Protein AF-A0AAE2BH01-F1 (afdb_monomer_lite)

pLDDT: mean 80.16, std 13.24, range [44.12, 97.5]

Radius of gyration: 28.67 Å; chains: 1; bounding box: 59×49×64 Å

Sequence (117 aa):
MDCSICSAMPYILRPPRNTICGACYEGARTIITLTNKLENEKSTSDKPTTNNPASKGFANALKWVKEMKEMEEELNEKIIYLSGFAAAFRDHIHTDIQVKPGNNQPSIPAHRALLVR

Structure (mmCIF, N/CA/C/O backbone):
data_AF-A0AAE2BH01-F1
#
_entry.id   AF-A0AAE2BH01-F1
#
loop_
_atom_site.group_PDB
_atom_site.id
_atom_site.type_symbol
_atom_site.label_atom_id
_atom_site.label_alt_id
_atom_site.label_comp_id
_atom_site.label_asym_id
_atom_site.label_entity_id
_atom_site.label_seq_id
_atom_site.pdbx_PDB_ins_code
_atom_site.Cartn_x
_atom_site.Cartn_y
_atom_site.Cartn_z
_atom_site.occupancy
_atom_site.B_iso_or_equiv
_atom_site.auth_seq_id
_atom_site.auth_comp_id
_atom_site.auth_asym_id
_atom_site.auth_atom_id
_atom_site.pdbx_PDB_model_num
ATOM 1 N N . MET A 1 1 ? -17.905 -15.192 36.601 1.00 61.88 1 MET A N 1
ATOM 2 C CA . MET A 1 1 ? -18.041 -14.422 35.344 1.00 61.88 1 MET A CA 1
ATOM 3 C C . MET A 1 1 ? -17.218 -15.120 34.272 1.00 61.88 1 MET A C 1
ATOM 5 O O . MET A 1 1 ? -15.999 -15.004 34.280 1.00 61.88 1 MET A O 1
ATOM 9 N N . ASP A 1 2 ? -17.862 -15.875 33.384 1.00 73.19 2 ASP A N 1
ATOM 10 C CA . ASP A 1 2 ? -17.204 -16.644 32.317 1.00 73.19 2 ASP A CA 1
ATOM 11 C C . ASP A 1 2 ? -16.828 -15.772 31.109 1.00 73.19 2 ASP A C 1
ATOM 13 O O . ASP A 1 2 ? -17.220 -16.045 29.979 1.00 73.19 2 ASP A O 1
ATOM 17 N N . CYS A 1 3 ? -16.065 -14.700 31.334 1.00 83.88 3 CYS A N 1
ATOM 18 C CA . CYS A 1 3 ? -15.567 -13.876 30.238 1.00 83.88 3 CYS A CA 1
ATOM 19 C C . CYS A 1 3 ? -14.315 -14.508 29.619 1.00 83.88 3 CYS A C 1
ATOM 21 O O . CYS A 1 3 ? -13.357 -14.862 30.320 1.00 83.88 3 CYS A O 1
ATOM 23 N N . SER A 1 4 ? -14.303 -14.626 28.292 1.00 83.12 4 SER A N 1
ATOM 24 C CA . SER A 1 4 ? -13.122 -15.066 27.540 1.00 83.12 4 SER A CA 1
ATOM 25 C C . SER A 1 4 ? -11.922 -14.129 27.732 1.00 83.12 4 SER A C 1
ATOM 27 O O . SER A 1 4 ? -10.795 -14.611 27.772 1.00 83.12 4 SER A O 1
ATOM 29 N N . ILE A 1 5 ? -12.157 -12.837 27.968 1.00 85.25 5 ILE A N 1
ATOM 30 C CA . ILE A 1 5 ? -11.123 -11.807 28.147 1.00 85.25 5 ILE A CA 1
ATOM 31 C C . ILE A 1 5 ? -10.644 -11.684 29.602 1.00 85.25 5 ILE A C 1
ATOM 33 O O . ILE A 1 5 ? -9.447 -11.608 29.845 1.00 85.25 5 ILE A O 1
ATOM 37 N N . CYS A 1 6 ? -11.546 -11.692 30.591 1.00 86.12 6 CYS A N 1
ATOM 38 C CA . CYS A 1 6 ? -11.176 -11.420 31.994 1.00 86.12 6 CYS A CA 1
ATOM 39 C C . CYS A 1 6 ? -10.457 -12.560 32.723 1.00 86.12 6 CYS A C 1
ATOM 41 O O . CYS A 1 6 ? -10.201 -12.450 33.919 1.00 86.12 6 CYS A O 1
ATOM 43 N N . SER A 1 7 ? -10.219 -13.697 32.084 1.00 75.88 7 SER A N 1
ATOM 44 C CA . SER A 1 7 ? -9.703 -14.859 32.802 1.00 75.88 7 SER A CA 1
ATOM 45 C C . SER A 1 7 ? -8.217 -15.027 32.600 1.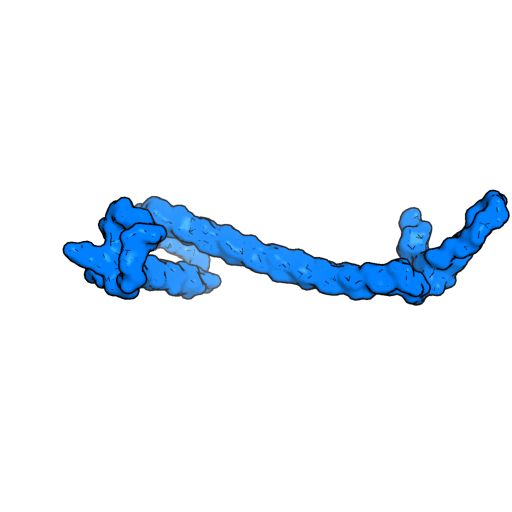00 75.88 7 SER A C 1
ATOM 47 O O . SER A 1 7 ? -7.704 -14.927 31.492 1.00 75.88 7 SER A O 1
ATOM 49 N N . ALA A 1 8 ? -7.568 -15.380 33.703 1.00 71.56 8 ALA A N 1
ATOM 50 C CA . ALA A 1 8 ? -6.147 -15.654 33.782 1.00 71.56 8 ALA A CA 1
ATOM 51 C C . ALA A 1 8 ? -5.728 -16.998 33.154 1.00 71.56 8 ALA A C 1
ATOM 53 O O . ALA A 1 8 ? -4.540 -17.305 33.136 1.00 71.56 8 ALA A O 1
ATOM 54 N N . MET A 1 9 ? -6.668 -17.824 32.670 1.00 73.94 9 MET A N 1
ATOM 55 C CA . MET A 1 9 ? -6.323 -19.130 32.108 1.00 73.94 9 MET A CA 1
ATOM 56 C C . MET A 1 9 ? -5.905 -18.990 30.635 1.00 73.94 9 MET A C 1
ATOM 58 O O . MET A 1 9 ? -6.656 -18.384 29.861 1.00 73.94 9 MET A O 1
ATOM 62 N N . PRO A 1 10 ? -4.745 -19.546 30.228 1.00 69.94 10 PRO A N 1
ATOM 63 C CA . PRO A 1 10 ? -4.243 -19.442 28.861 1.00 69.94 10 PRO A CA 1
ATOM 64 C C . PRO A 1 10 ? -5.278 -19.891 27.828 1.00 69.94 10 PRO A C 1
ATOM 66 O O . PRO A 1 10 ? -5.963 -20.896 28.022 1.00 69.94 10 PRO A O 1
ATOM 69 N N . TYR A 1 11 ? -5.359 -19.166 26.709 1.00 66.88 11 TYR A N 1
ATOM 70 C CA . TYR A 1 11 ? -6.330 -19.411 25.633 1.00 66.88 11 TYR A CA 1
ATOM 71 C C . TYR A 1 11 ? -6.303 -20.863 25.121 1.00 66.88 11 TYR A C 1
ATOM 73 O O . TYR A 1 11 ? -7.343 -21.446 24.838 1.00 66.88 11 TYR A O 1
ATOM 81 N N . ILE A 1 12 ? -5.114 -21.470 25.104 1.00 69.62 12 ILE A N 1
ATOM 82 C CA . ILE A 1 12 ? -4.849 -22.857 24.688 1.00 69.62 12 ILE A CA 1
ATOM 83 C C . ILE A 1 12 ? -5.493 -23.943 25.565 1.00 69.62 12 ILE A C 1
ATOM 85 O O . ILE A 1 12 ? -5.623 -25.074 25.112 1.00 69.62 12 ILE A O 1
ATOM 89 N N . LEU A 1 13 ? -5.894 -23.636 26.802 1.00 66.56 13 LEU A N 1
ATOM 90 C CA . LEU A 1 13 ? -6.491 -24.612 27.730 1.00 66.56 13 LEU A CA 1
ATOM 91 C C . LEU A 1 13 ? -7.993 -24.397 27.934 1.00 66.56 13 LEU A C 1
ATOM 93 O O . LEU A 1 13 ? -8.600 -25.008 28.814 1.00 66.56 13 LEU A O 1
ATOM 97 N N . ARG A 1 14 ? -8.604 -23.506 27.152 1.00 67.56 14 ARG A N 1
ATOM 98 C CA . ARG A 1 14 ? -9.995 -23.112 27.340 1.00 67.56 14 ARG A CA 1
ATOM 99 C C . ARG A 1 14 ? -10.911 -23.683 26.269 1.00 67.56 14 ARG A C 1
ATOM 101 O O . ARG A 1 14 ? -10.585 -23.606 25.088 1.00 67.56 14 ARG A O 1
ATOM 108 N N . PRO A 1 15 ? -12.103 -24.167 26.660 1.00 65.94 15 PRO A N 1
ATOM 109 C CA . PRO A 1 15 ? -13.174 -24.408 25.707 1.00 65.94 15 PRO A CA 1
ATOM 110 C C . PRO A 1 15 ? -13.461 -23.127 24.905 1.00 65.94 15 PRO A C 1
ATOM 112 O O . PRO A 1 15 ? -13.424 -22.042 25.499 1.00 65.94 15 PRO A O 1
ATOM 115 N N . PRO A 1 16 ? -13.779 -23.218 23.602 1.00 67.69 16 PRO A N 1
ATOM 116 C CA . PRO A 1 16 ? -14.176 -22.062 22.808 1.00 67.69 16 PRO A CA 1
ATOM 117 C C . PRO A 1 16 ? -15.361 -21.357 23.475 1.00 67.69 16 PRO A C 1
ATOM 119 O O . PRO A 1 16 ? -16.453 -21.914 23.581 1.00 67.69 16 PRO A O 1
ATOM 122 N N . ARG A 1 17 ? -15.144 -20.137 23.972 1.00 70.75 17 ARG A N 1
ATOM 123 C CA . ARG A 1 17 ? -16.187 -19.301 24.577 1.00 70.75 17 ARG A CA 1
ATOM 124 C C . ARG A 1 17 ? -16.187 -17.946 23.889 1.00 70.75 17 ARG A C 1
ATOM 126 O O . ARG A 1 17 ? -15.174 -17.252 23.882 1.00 70.75 17 ARG A O 1
ATOM 133 N N . ASN A 1 18 ? -17.330 -17.570 23.329 1.00 73.44 18 ASN A N 1
ATOM 134 C CA . ASN A 1 18 ? -17.553 -16.281 22.670 1.00 73.44 18 ASN A CA 1
ATOM 135 C C . ASN A 1 18 ? -18.216 -15.244 23.596 1.00 73.44 18 ASN A C 1
ATOM 137 O O . ASN A 1 18 ? -18.469 -14.117 23.180 1.00 73.44 18 ASN A O 1
ATOM 141 N N . THR A 1 19 ? -18.500 -15.602 24.848 1.00 83.75 19 THR A N 1
ATOM 142 C CA . THR A 1 19 ? -19.166 -14.711 25.800 1.00 83.75 19 THR A CA 1
ATOM 143 C C . THR A 1 19 ? -18.163 -13.779 26.482 1.00 83.75 19 THR A C 1
ATOM 145 O O . THR A 1 19 ? -17.147 -14.213 27.036 1.00 83.75 19 THR A O 1
ATOM 148 N N . ILE A 1 20 ? -18.466 -12.480 26.481 1.00 87.56 20 ILE A N 1
ATOM 149 C CA . ILE A 1 20 ? -17.727 -11.455 27.225 1.00 87.56 20 ILE A CA 1
ATOM 150 C C . ILE A 1 20 ? -18.596 -10.881 28.345 1.00 87.56 20 ILE A C 1
ATOM 152 O O . ILE A 1 20 ? -19.820 -10.884 28.247 1.00 87.56 20 ILE A O 1
ATOM 156 N N . CYS A 1 21 ? -17.982 -10.417 29.436 1.00 89.94 21 CYS A N 1
ATOM 157 C CA . CYS A 1 21 ? -18.734 -9.758 30.505 1.00 89.94 21 CYS A CA 1
ATOM 158 C C . CYS A 1 21 ? -19.134 -8.334 30.092 1.00 89.94 21 CYS A C 1
ATOM 160 O O . CYS A 1 21 ? -18.529 -7.745 29.192 1.00 89.94 21 CYS A O 1
ATOM 162 N N . GLY A 1 22 ? -20.103 -7.755 30.808 1.00 88.19 22 GLY A N 1
ATOM 163 C CA . GLY A 1 22 ? -20.554 -6.380 30.572 1.00 88.19 22 GLY A CA 1
ATOM 164 C C . GLY A 1 22 ? -19.417 -5.354 30.614 1.00 88.19 22 GLY A C 1
ATOM 165 O O . GLY A 1 22 ? -19.367 -4.475 29.766 1.00 88.19 22 GLY A O 1
ATOM 166 N N . ALA A 1 23 ? -18.438 -5.513 31.511 1.00 90.31 23 ALA A N 1
ATOM 167 C CA . ALA A 1 23 ? -17.293 -4.602 31.589 1.00 90.31 23 ALA A CA 1
ATOM 168 C C . ALA A 1 23 ? -16.406 -4.646 30.330 1.00 90.31 23 ALA A C 1
ATOM 170 O O . ALA A 1 23 ? -15.997 -3.603 29.827 1.00 90.31 23 ALA A O 1
ATOM 171 N N . CYS A 1 24 ? -16.137 -5.836 29.783 1.00 91.44 24 CYS A N 1
ATOM 172 C CA . CYS A 1 24 ? -15.395 -5.967 28.528 1.00 91.44 24 CYS A CA 1
ATOM 173 C C . CYS A 1 24 ? -16.193 -5.449 27.330 1.00 91.44 24 CYS A C 1
ATOM 175 O O . CYS A 1 24 ? -15.607 -4.849 26.432 1.00 91.44 24 CYS A O 1
ATOM 177 N N . TYR A 1 25 ? -17.512 -5.655 27.323 1.00 92.25 25 TYR A N 1
ATOM 178 C CA . TYR A 1 25 ? -18.385 -5.114 26.285 1.00 92.25 25 TYR A CA 1
ATOM 179 C C . TYR A 1 25 ? -18.388 -3.578 26.294 1.00 92.25 25 TYR A C 1
ATOM 181 O O . TYR A 1 25 ? -18.152 -2.959 25.258 1.00 92.25 25 TYR A O 1
ATOM 189 N N . GLU A 1 26 ? -18.555 -2.954 27.462 1.00 93.69 26 GLU A N 1
ATOM 190 C CA . GLU A 1 26 ? -18.507 -1.492 27.609 1.00 93.69 26 GLU A CA 1
ATOM 191 C C . GLU A 1 26 ? -17.117 -0.916 27.307 1.00 93.69 26 GLU A C 1
ATOM 193 O O . GLU A 1 26 ? -16.993 0.122 26.650 1.00 93.69 26 GLU A O 1
ATOM 198 N N . GLY A 1 27 ? -16.054 -1.624 27.701 1.00 90.75 27 GLY A N 1
ATOM 199 C CA . GLY A 1 27 ? -14.685 -1.274 27.326 1.00 90.75 27 GLY A CA 1
ATOM 200 C C . GLY A 1 27 ? -14.498 -1.248 25.807 1.00 90.75 27 GLY A C 1
ATOM 201 O O . GLY A 1 27 ? -14.004 -0.260 25.263 1.00 90.75 27 GLY A O 1
ATOM 202 N N . ALA A 1 28 ? -14.967 -2.285 25.106 1.00 91.81 28 ALA A N 1
ATOM 203 C CA . ALA A 1 28 ? -14.914 -2.345 23.647 1.00 91.81 28 ALA A CA 1
ATOM 204 C C . ALA A 1 28 ? -15.718 -1.206 22.996 1.00 91.81 28 ALA A C 1
ATOM 206 O O . ALA A 1 28 ? -15.207 -0.528 22.104 1.00 91.81 28 ALA A O 1
ATOM 207 N N . ARG A 1 29 ? -16.939 -0.927 23.477 1.00 94.19 29 ARG A N 1
ATOM 208 C CA . ARG A 1 29 ? -17.760 0.193 22.981 1.00 94.19 29 ARG A CA 1
ATOM 209 C C . ARG A 1 29 ? -17.081 1.547 23.163 1.00 94.19 29 ARG A C 1
ATOM 211 O O . ARG A 1 29 ? -17.150 2.390 22.266 1.00 94.19 29 ARG A O 1
ATOM 218 N N . THR A 1 30 ? -16.414 1.749 24.296 1.00 91.00 30 THR A N 1
ATOM 219 C CA . THR A 1 30 ? -15.686 2.989 24.592 1.00 91.00 30 THR A CA 1
ATOM 220 C C . THR A 1 30 ? -14.524 3.185 23.620 1.00 91.00 30 THR A C 1
ATOM 222 O O . THR A 1 30 ? -14.385 4.267 23.054 1.00 91.00 30 THR A O 1
ATOM 225 N N . ILE A 1 31 ? -13.737 2.133 23.363 1.00 89.50 31 ILE A N 1
ATOM 226 C CA . ILE A 1 31 ? -12.624 2.179 22.402 1.00 89.50 31 ILE A CA 1
ATOM 227 C C . ILE A 1 31 ? -13.141 2.490 20.994 1.00 89.50 31 ILE A C 1
ATOM 229 O O . ILE A 1 31 ? -12.633 3.406 20.3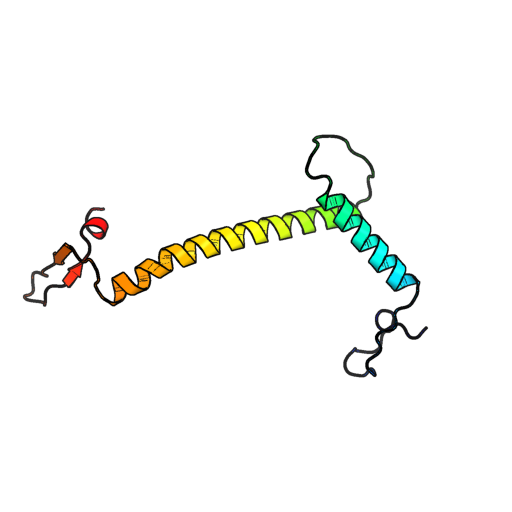57 1.00 89.50 31 ILE A O 1
ATOM 233 N N . ILE A 1 32 ? -14.189 1.798 20.534 1.00 89.69 32 ILE A N 1
ATOM 234 C CA . ILE A 1 32 ? -14.793 2.037 19.211 1.00 89.69 32 ILE A CA 1
ATOM 235 C C . ILE A 1 32 ? -15.255 3.493 19.074 1.00 89.69 32 ILE A C 1
ATOM 237 O O . ILE A 1 32 ? -14.980 4.150 18.073 1.00 89.69 32 ILE A O 1
ATOM 241 N N . THR A 1 33 ? -15.926 4.021 20.099 1.00 90.19 33 THR A N 1
ATOM 242 C CA . THR A 1 33 ? -16.421 5.404 20.093 1.00 90.19 33 THR A CA 1
ATOM 243 C C . THR A 1 33 ? -15.273 6.414 20.035 1.00 90.19 33 THR A C 1
ATOM 245 O O . THR A 1 33 ? -15.357 7.394 19.295 1.00 90.19 33 THR A O 1
ATOM 248 N N . LEU A 1 34 ? -14.187 6.174 20.779 1.00 85.38 34 LEU A N 1
ATOM 249 C CA . LEU A 1 34 ? -12.989 7.016 20.746 1.00 85.38 34 LEU A CA 1
ATOM 250 C C . LEU A 1 34 ? -12.322 7.000 19.367 1.00 85.38 34 LEU A C 1
ATOM 252 O O . LEU A 1 34 ? -12.008 8.069 18.849 1.00 85.38 34 LEU A O 1
ATOM 256 N N . THR A 1 35 ? -12.154 5.825 18.755 1.00 85.25 35 THR A N 1
ATOM 257 C CA . THR A 1 35 ? -11.574 5.697 17.409 1.00 85.25 35 THR A CA 1
ATOM 258 C C . THR A 1 35 ? -12.410 6.450 16.375 1.00 85.25 35 THR A C 1
ATOM 260 O O . THR A 1 35 ? -11.874 7.296 15.663 1.00 85.25 35 THR A O 1
ATOM 263 N N . ASN A 1 36 ? -13.732 6.249 16.364 1.00 85.50 36 ASN A N 1
ATOM 264 C CA . ASN A 1 36 ? -14.632 6.941 15.434 1.00 85.50 36 ASN A CA 1
ATOM 265 C C . ASN A 1 36 ? -14.604 8.464 15.625 1.00 85.50 36 ASN A C 1
ATOM 267 O O . ASN A 1 36 ? -14.711 9.222 14.663 1.00 85.50 36 ASN A O 1
ATOM 271 N N . LYS A 1 37 ? -14.475 8.942 16.868 1.00 85.00 37 LYS A N 1
ATOM 272 C CA . LYS A 1 37 ? -14.370 10.378 17.140 1.00 85.00 37 LYS A CA 1
ATOM 273 C C . LYS A 1 37 ? -13.082 10.960 16.550 1.00 85.00 37 LYS A C 1
ATOM 275 O O . LYS A 1 37 ? -13.136 11.999 15.901 1.00 85.00 37 LYS A O 1
ATOM 280 N N . LEU A 1 38 ? -11.956 10.270 16.727 1.00 79.81 38 LEU A N 1
ATOM 281 C CA . LEU A 1 38 ? -10.656 10.698 16.202 1.00 79.81 38 LEU A CA 1
ATOM 282 C C . LEU A 1 38 ? -10.608 10.693 14.667 1.00 79.81 38 LEU A C 1
ATOM 284 O O . LEU A 1 38 ? -9.977 11.566 14.078 1.00 79.81 38 LEU A O 1
ATOM 288 N N . GLU A 1 39 ? -11.300 9.760 14.010 1.00 76.31 39 GLU A N 1
ATOM 289 C CA . GLU A 1 39 ? -11.422 9.754 12.545 1.00 76.31 39 GLU A CA 1
ATOM 290 C C . GLU A 1 39 ? -12.209 10.962 12.007 1.00 76.31 39 GLU A C 1
ATOM 292 O O . GLU A 1 39 ? -11.882 11.476 10.936 1.00 76.31 39 GLU A O 1
ATOM 297 N N . ASN A 1 40 ? -13.205 11.448 12.757 1.00 70.69 40 ASN A N 1
ATOM 298 C CA . ASN A 1 40 ? -14.067 12.566 12.359 1.00 70.69 40 ASN A CA 1
ATOM 299 C C . ASN A 1 40 ? -13.473 13.959 12.655 1.00 70.69 40 ASN A C 1
ATOM 301 O O . ASN A 1 40 ? -13.843 14.930 11.996 1.00 70.69 40 ASN A O 1
ATOM 305 N N . GLU A 1 41 ? -12.519 14.089 13.587 1.00 65.00 41 GLU A N 1
ATOM 306 C CA . GLU A 1 41 ? -11.856 15.369 13.927 1.00 65.00 41 GLU A CA 1
ATOM 307 C C . GLU A 1 41 ? -10.853 15.866 12.859 1.00 65.00 41 GLU A C 1
ATOM 309 O O . GLU A 1 41 ? -10.167 16.870 13.040 1.00 65.00 41 GLU A O 1
ATOM 314 N N . LYS A 1 42 ? -10.816 15.224 11.688 1.00 58.97 42 LYS A N 1
ATOM 315 C CA . LYS A 1 42 ? -9.915 15.479 10.552 1.00 58.97 42 LYS A CA 1
ATOM 316 C C . LYS A 1 42 ? -10.053 16.869 9.881 1.00 58.97 42 LYS A C 1
ATOM 318 O O . LYS A 1 42 ? -9.400 17.090 8.866 1.00 58.97 42 LYS A O 1
ATOM 323 N N . SER A 1 43 ? -10.875 17.793 10.399 1.00 52.28 43 SER A N 1
ATOM 324 C CA . SER A 1 43 ? -11.357 18.960 9.625 1.00 52.28 43 SER A CA 1
ATOM 325 C C . SER A 1 43 ? -11.183 20.351 10.246 1.00 52.28 43 SER A C 1
ATOM 327 O O . SER A 1 43 ? -11.489 21.328 9.568 1.00 52.28 43 SER A O 1
ATOM 329 N N . THR A 1 44 ? -10.713 20.512 11.484 1.00 44.12 44 THR A N 1
ATOM 330 C CA . THR A 1 44 ? -10.608 21.861 12.080 1.00 44.12 44 THR A CA 1
ATOM 331 C C . THR A 1 44 ? -9.388 22.010 12.968 1.00 44.12 44 THR A C 1
ATOM 333 O O . THR A 1 44 ? -9.195 21.245 13.911 1.00 44.12 44 THR A O 1
ATOM 336 N N . SER A 1 45 ? -8.589 23.026 12.653 1.00 54.34 45 SER A N 1
ATOM 337 C CA . SER A 1 45 ? -7.485 23.498 13.471 1.00 54.34 45 SER A CA 1
ATOM 338 C C . SER A 1 45 ? -7.957 23.946 14.861 1.00 54.34 45 SER A C 1
ATOM 340 O O . SER A 1 45 ? -9.082 24.407 15.051 1.00 54.34 45 SER A O 1
ATOM 342 N N . ASP A 1 46 ? -7.042 23.816 15.821 1.00 51.81 46 ASP A N 1
ATOM 343 C CA . ASP A 1 46 ? -6.916 24.638 17.024 1.00 51.81 46 ASP A CA 1
ATOM 344 C C . ASP A 1 46 ? -8.153 24.810 17.922 1.00 51.81 46 ASP A C 1
ATOM 346 O O . ASP A 1 46 ? -8.751 25.884 17.997 1.00 51.81 46 ASP A O 1
ATOM 350 N N . LYS A 1 47 ? -8.448 23.809 18.764 1.00 47.66 47 LYS A N 1
ATOM 351 C CA . LYS A 1 47 ? -8.880 24.094 20.147 1.00 47.66 47 LYS A CA 1
ATOM 352 C C . LYS A 1 47 ? -8.636 22.916 21.096 1.00 47.66 47 LYS A C 1
ATOM 354 O O . LYS A 1 47 ? -8.961 21.781 20.759 1.00 47.66 47 LYS A O 1
ATOM 359 N N . PRO A 1 48 ? -8.083 23.154 22.302 1.00 55.12 48 PRO A N 1
ATOM 360 C CA . PRO A 1 48 ? -7.778 22.086 23.234 1.00 55.12 48 PRO A CA 1
ATOM 361 C C . PRO A 1 48 ? -9.051 21.751 24.003 1.00 55.12 48 PRO A C 1
ATOM 363 O O . PRO A 1 48 ? -9.599 22.597 24.710 1.00 55.12 48 PRO A O 1
ATOM 366 N N . THR A 1 49 ? -9.549 20.522 23.915 1.00 52.44 49 THR A N 1
ATOM 367 C CA . THR A 1 49 ? -10.547 20.080 24.893 1.00 52.44 49 THR A CA 1
ATOM 368 C C . THR A 1 49 ? -10.324 18.630 25.285 1.00 52.44 49 THR A C 1
ATOM 370 O O . THR A 1 49 ? -10.450 17.707 24.487 1.00 52.44 49 THR A O 1
ATOM 373 N N . THR A 1 50 ? -10.061 18.475 26.585 1.00 50.44 50 THR A N 1
ATOM 374 C CA . THR A 1 50 ? -9.866 17.243 27.365 1.00 50.44 50 THR A CA 1
ATOM 375 C C . THR A 1 50 ? -8.412 16.760 27.463 1.00 50.44 50 THR A C 1
ATOM 377 O O . THR A 1 50 ? -7.926 15.943 26.686 1.00 50.44 50 THR A O 1
ATOM 380 N N . ASN A 1 51 ? -7.721 17.260 28.494 1.00 49.34 51 ASN A N 1
ATOM 381 C CA . ASN A 1 51 ? -6.378 16.863 28.930 1.00 49.34 51 ASN A CA 1
ATOM 382 C C . ASN A 1 51 ? -6.353 15.461 29.577 1.00 49.34 51 ASN A C 1
ATOM 384 O O . ASN A 1 51 ? -5.950 15.321 30.728 1.00 49.34 51 ASN A O 1
ATOM 388 N N . ASN A 1 52 ? -6.740 14.416 28.843 1.00 55.94 52 ASN A N 1
ATOM 389 C CA . ASN A 1 52 ? -6.498 13.043 29.289 1.00 55.94 52 ASN A CA 1
ATOM 390 C C . ASN A 1 52 ? -5.180 12.533 28.672 1.00 55.94 52 ASN A C 1
ATOM 392 O O . ASN A 1 52 ? -5.082 12.409 27.451 1.00 55.94 52 ASN A O 1
ATOM 396 N N . PRO A 1 53 ? -4.139 12.232 29.472 1.00 54.81 53 PRO A N 1
ATOM 397 C CA . PRO A 1 53 ? -2.844 11.791 28.942 1.00 54.81 53 PRO A CA 1
ATOM 398 C C . PRO A 1 53 ? -2.945 10.463 28.171 1.00 54.81 53 PRO A C 1
ATOM 400 O O . PRO A 1 53 ? -2.228 10.263 27.194 1.00 54.81 53 PRO A O 1
ATOM 403 N N . ALA A 1 54 ? -3.892 9.594 28.545 1.00 56.66 54 ALA A N 1
ATOM 404 C CA . ALA A 1 54 ? -4.136 8.317 27.875 1.00 56.66 54 ALA A CA 1
ATOM 405 C C . ALA A 1 54 ? -4.723 8.464 26.455 1.00 56.66 54 ALA A C 1
ATOM 407 O O . ALA A 1 54 ? -4.347 7.709 25.559 1.00 56.66 54 ALA A O 1
ATOM 408 N N . SER A 1 55 ? -5.600 9.449 26.211 1.00 60.94 55 SER A N 1
ATOM 409 C CA . SER A 1 55 ? -6.194 9.657 24.879 1.00 60.94 55 SER A CA 1
ATOM 410 C C . SER A 1 55 ? -5.205 10.274 23.891 1.00 60.94 55 SER A C 1
ATOM 412 O O . SER A 1 55 ? -5.266 9.961 22.705 1.00 60.94 55 SER A O 1
ATOM 414 N N . LYS A 1 56 ? -4.247 11.082 24.372 1.00 66.94 56 LYS A N 1
ATOM 415 C CA . LYS A 1 56 ? -3.150 11.614 23.543 1.00 66.94 56 LYS A CA 1
ATOM 416 C C . LYS A 1 56 ? -2.231 10.503 23.031 1.00 66.94 56 LYS A C 1
ATOM 418 O O . LYS A 1 56 ? -1.883 10.505 21.856 1.00 66.94 56 LYS A O 1
ATOM 423 N N . GLY A 1 57 ? -1.875 9.541 23.887 1.00 79.75 57 GLY A N 1
ATOM 424 C CA . GLY A 1 57 ? -1.049 8.396 23.486 1.00 79.75 57 GLY A CA 1
ATOM 425 C C . GLY A 1 57 ? -1.716 7.549 22.400 1.00 79.75 57 GLY A C 1
ATOM 426 O O . GLY A 1 57 ? -1.095 7.248 21.383 1.00 79.75 57 GLY A O 1
ATOM 427 N N . PHE A 1 58 ? -3.003 7.234 22.579 1.00 82.00 58 PHE A N 1
ATOM 428 C CA . PHE A 1 58 ? -3.770 6.450 21.609 1.00 82.00 58 PHE A CA 1
ATOM 429 C C . PHE A 1 58 ? -3.970 7.182 20.273 1.00 82.00 58 PHE A C 1
ATOM 431 O O . PHE A 1 58 ? -3.762 6.591 19.217 1.00 82.00 58 PHE A O 1
ATOM 438 N N . ALA A 1 59 ? -4.305 8.476 20.301 1.00 81.69 59 ALA A N 1
ATOM 439 C CA . ALA A 1 59 ? -4.468 9.275 19.087 1.00 81.69 59 ALA A CA 1
ATOM 440 C C . ALA A 1 59 ? -3.161 9.393 18.285 1.00 81.69 59 ALA A C 1
ATOM 442 O O . ALA A 1 59 ? -3.170 9.246 17.064 1.00 81.69 59 ALA A O 1
ATOM 443 N N . ASN A 1 60 ? -2.030 9.594 18.969 1.00 84.25 60 ASN A N 1
ATOM 444 C CA . ASN A 1 60 ? -0.718 9.634 18.324 1.00 84.25 60 ASN A CA 1
ATOM 445 C C . ASN A 1 60 ? -0.358 8.285 17.686 1.00 84.25 60 ASN A C 1
ATOM 447 O O . ASN A 1 60 ? 0.124 8.260 16.556 1.00 84.25 60 ASN A O 1
ATOM 451 N N . ALA A 1 61 ? -0.624 7.172 18.378 1.00 83.75 61 ALA A N 1
ATOM 452 C CA . ALA A 1 61 ? -0.400 5.836 17.833 1.00 83.75 61 ALA A CA 1
ATOM 453 C C . ALA A 1 61 ? -1.266 5.577 16.589 1.00 83.75 61 ALA A C 1
ATOM 455 O O . ALA A 1 61 ? -0.758 5.094 15.582 1.00 83.75 61 ALA A O 1
ATOM 456 N N . LEU A 1 62 ? -2.549 5.957 16.624 1.00 85.44 62 LEU A N 1
ATOM 457 C CA . LEU A 1 62 ? -3.456 5.807 15.483 1.00 85.44 62 LEU A CA 1
ATOM 458 C C . LEU A 1 62 ? -3.006 6.646 14.278 1.00 85.44 62 LEU A C 1
ATOM 460 O O . LEU A 1 62 ? -3.028 6.162 13.147 1.00 85.44 62 LEU A O 1
ATOM 464 N N . LYS A 1 63 ? -2.550 7.881 14.521 1.00 87.19 63 LYS A N 1
ATOM 465 C CA . LYS A 1 63 ? -1.968 8.740 13.484 1.00 87.19 63 LYS A CA 1
ATOM 466 C C . LYS A 1 63 ? -0.743 8.082 12.842 1.00 87.19 63 LYS A C 1
ATOM 468 O O . LYS A 1 63 ? -0.688 7.999 11.621 1.00 87.19 63 LYS A O 1
ATOM 473 N N . TRP A 1 64 ? 0.184 7.569 13.650 1.00 88.75 64 TRP A N 1
ATOM 474 C CA . TRP A 1 64 ? 1.386 6.898 13.151 1.00 88.75 64 TRP A CA 1
ATOM 475 C C . TRP A 1 64 ? 1.062 5.651 12.315 1.00 88.75 64 TRP A C 1
ATOM 477 O O . TRP A 1 64 ? 1.605 5.485 11.227 1.00 88.75 64 TRP A O 1
ATOM 487 N N . VAL A 1 65 ? 0.126 4.806 12.771 1.00 89.62 65 VAL A N 1
ATOM 488 C CA . VAL A 1 65 ? -0.327 3.623 12.009 1.00 89.62 65 VAL A CA 1
ATOM 489 C C . VAL A 1 65 ? -0.875 4.027 10.643 1.00 89.62 65 VAL A C 1
ATOM 491 O O . VAL A 1 65 ? -0.618 3.362 9.642 1.00 89.62 65 VAL A O 1
ATOM 494 N N . LYS A 1 66 ? -1.616 5.133 10.586 1.00 88.38 66 LYS A N 1
ATOM 495 C CA . LYS A 1 66 ? -2.177 5.629 9.337 1.00 88.38 66 LYS A CA 1
ATOM 496 C C . LYS A 1 66 ? -1.109 6.174 8.386 1.00 88.38 66 LYS A C 1
ATOM 498 O O . LYS A 1 66 ? -1.130 5.820 7.214 1.00 88.38 66 LYS A O 1
ATOM 503 N N . GLU A 1 67 ? -0.177 6.982 8.886 1.00 91.88 67 GLU A N 1
ATOM 504 C CA . GLU A 1 67 ? 0.963 7.476 8.096 1.00 91.88 67 GLU A CA 1
ATOM 505 C C . GLU A 1 67 ? 1.801 6.312 7.544 1.00 91.88 67 GLU A C 1
ATOM 507 O O . GLU A 1 67 ? 2.245 6.350 6.399 1.00 91.88 67 GLU A O 1
ATOM 512 N N . MET A 1 68 ? 1.965 5.238 8.323 1.00 92.81 68 MET A N 1
ATOM 513 C CA . MET A 1 68 ? 2.647 4.029 7.861 1.00 92.81 68 MET A CA 1
ATOM 514 C C . MET A 1 68 ? 1.889 3.297 6.758 1.00 92.81 68 MET A C 1
ATOM 516 O O . MET A 1 68 ? 2.519 2.855 5.802 1.00 92.81 68 MET A O 1
ATOM 520 N N . LYS A 1 69 ? 0.558 3.221 6.844 1.00 94.44 69 LYS A N 1
ATOM 521 C CA . LYS A 1 69 ? -0.280 2.644 5.785 1.00 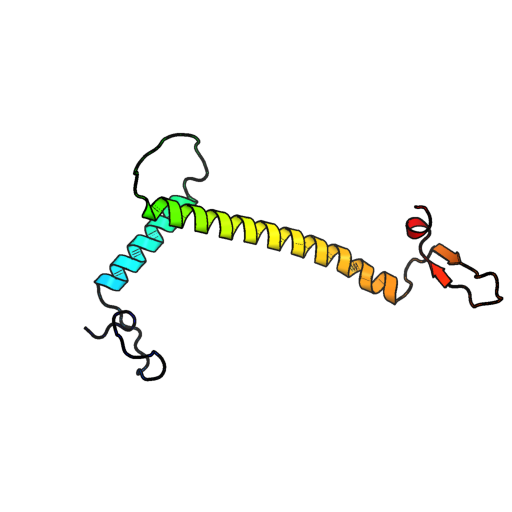94.44 69 LYS A CA 1
ATOM 522 C C . LYS A 1 69 ? -0.175 3.436 4.479 1.00 94.44 69 LYS A C 1
ATOM 524 O O . LYS A 1 69 ? -0.024 2.842 3.420 1.00 94.44 69 LYS A O 1
ATOM 529 N N . GLU A 1 70 ? -0.220 4.765 4.554 1.00 95.81 70 GLU A N 1
ATOM 530 C CA . GLU A 1 70 ? -0.066 5.638 3.379 1.00 95.81 70 GLU A CA 1
ATOM 531 C C . GLU A 1 70 ? 1.327 5.466 2.739 1.00 95.81 70 GLU A C 1
ATOM 533 O O . GLU A 1 70 ? 1.445 5.350 1.521 1.00 95.81 70 GLU A O 1
ATOM 538 N N . MET A 1 71 ? 2.381 5.357 3.556 1.00 95.25 71 MET A N 1
ATOM 539 C CA . MET A 1 71 ? 3.743 5.092 3.075 1.00 95.25 71 MET A CA 1
ATOM 540 C C . MET A 1 71 ? 3.894 3.697 2.446 1.00 95.25 71 MET A C 1
ATOM 542 O O . MET A 1 71 ? 4.599 3.543 1.448 1.00 95.25 71 MET A O 1
ATOM 546 N N . GLU A 1 72 ? 3.254 2.678 3.023 1.00 96.75 72 GLU A N 1
ATOM 547 C CA . GLU A 1 72 ? 3.227 1.318 2.477 1.00 96.75 72 GLU A CA 1
ATOM 548 C C . GLU A 1 72 ? 2.552 1.289 1.101 1.00 96.75 72 GLU A C 1
ATOM 550 O O . GLU A 1 72 ? 3.093 0.694 0.167 1.00 96.75 72 GLU A O 1
ATOM 555 N N . GLU A 1 73 ? 1.414 1.973 0.953 1.00 97.50 73 GLU A N 1
ATOM 556 C CA . GLU A 1 73 ? 0.693 2.086 -0.317 1.00 97.50 73 GLU A CA 1
ATOM 557 C C . GLU A 1 73 ? 1.555 2.772 -1.391 1.00 97.50 73 GLU A C 1
ATOM 559 O O . GLU A 1 73 ? 1.714 2.225 -2.485 1.00 97.50 73 GLU A O 1
ATOM 564 N N . GLU A 1 74 ? 2.206 3.896 -1.066 1.00 96.81 74 GLU A N 1
ATOM 565 C CA . GLU A 1 74 ? 3.115 4.596 -1.989 1.00 96.81 74 GLU A CA 1
ATOM 566 C C . GLU A 1 74 ? 4.311 3.719 -2.406 1.00 96.81 74 GLU A C 1
ATOM 568 O O . GLU A 1 74 ? 4.712 3.681 -3.576 1.00 96.81 74 GLU A O 1
ATOM 573 N N . LEU A 1 75 ? 4.908 2.994 -1.456 1.00 97.00 75 LEU A N 1
ATOM 574 C CA . LEU A 1 75 ? 6.026 2.100 -1.747 1.00 97.00 75 LEU A CA 1
ATOM 575 C C . LEU A 1 75 ? 5.583 0.929 -2.630 1.00 97.00 75 LEU A C 1
ATOM 577 O O . LEU A 1 75 ? 6.310 0.543 -3.547 1.00 97.00 75 LEU A O 1
ATOM 581 N N . ASN A 1 76 ? 4.390 0.392 -2.389 1.00 97.12 76 ASN A N 1
ATOM 582 C CA . ASN A 1 76 ? 3.821 -0.675 -3.196 1.00 97.12 76 ASN A CA 1
ATOM 583 C C . ASN A 1 76 ? 3.572 -0.221 -4.644 1.00 97.12 76 ASN A C 1
ATOM 585 O O . ASN A 1 76 ? 3.936 -0.940 -5.575 1.00 97.12 76 ASN A O 1
ATOM 589 N N . GLU A 1 77 ? 3.051 0.990 -4.860 1.00 96.69 77 GLU A N 1
ATOM 590 C CA . GLU A 1 77 ? 2.911 1.566 -6.206 1.00 96.69 77 GLU A CA 1
ATOM 591 C C . GLU A 1 77 ? 4.262 1.683 -6.925 1.00 96.69 77 GLU A C 1
ATOM 593 O O . GLU A 1 77 ? 4.396 1.282 -8.087 1.00 96.69 77 GLU A O 1
ATOM 598 N N . LYS A 1 78 ? 5.299 2.156 -6.222 1.00 95.19 78 LYS A N 1
ATOM 599 C CA . LYS A 1 78 ? 6.669 2.234 -6.758 1.00 95.19 78 LYS A CA 1
ATOM 600 C C . LYS A 1 78 ? 7.227 0.858 -7.113 1.00 95.19 78 LYS A C 1
ATOM 602 O O . LYS A 1 78 ? 7.863 0.712 -8.158 1.00 95.19 78 LYS A O 1
ATOM 607 N N . ILE A 1 79 ? 6.989 -0.153 -6.279 1.00 95.56 79 ILE A N 1
ATOM 608 C CA . ILE A 1 79 ? 7.414 -1.531 -6.547 1.00 95.56 79 ILE A CA 1
ATOM 609 C C . ILE A 1 79 ? 6.701 -2.076 -7.782 1.00 95.56 79 ILE A C 1
ATOM 611 O O . ILE A 1 79 ? 7.367 -2.634 -8.650 1.00 95.56 79 ILE A O 1
ATOM 615 N N . ILE A 1 80 ? 5.385 -1.883 -7.903 1.00 94.12 80 ILE A N 1
ATOM 616 C CA . ILE A 1 80 ? 4.618 -2.321 -9.076 1.00 94.12 80 ILE A CA 1
ATOM 617 C C . ILE A 1 80 ? 5.173 -1.663 -10.342 1.00 94.12 80 ILE A C 1
ATOM 619 O O . ILE A 1 80 ? 5.481 -2.365 -11.308 1.00 94.12 80 ILE A O 1
ATOM 623 N N . TYR A 1 81 ? 5.397 -0.348 -10.317 1.00 90.69 81 TYR A N 1
ATOM 624 C CA . TYR A 1 81 ? 5.999 0.378 -11.434 1.00 90.69 81 TYR A CA 1
ATOM 625 C C . TYR A 1 81 ? 7.373 -0.192 -11.827 1.00 90.69 81 TYR A C 1
ATOM 627 O O . TYR A 1 81 ? 7.604 -0.518 -12.991 1.00 90.69 81 TYR A O 1
ATOM 635 N N . LEU A 1 82 ? 8.277 -0.378 -10.858 1.00 90.06 82 LEU A N 1
ATOM 636 C CA . LEU A 1 82 ? 9.618 -0.917 -11.111 1.00 90.06 82 LEU A CA 1
ATOM 637 C C . LEU A 1 82 ? 9.595 -2.385 -11.555 1.00 90.06 82 LEU A C 1
ATOM 639 O O . LEU A 1 82 ? 10.410 -2.796 -12.383 1.00 90.06 82 LEU A O 1
ATOM 643 N N . SER A 1 83 ? 8.645 -3.173 -11.053 1.00 88.69 83 SER A N 1
ATOM 644 C CA . SER A 1 83 ? 8.500 -4.587 -11.404 1.00 88.69 83 SER A CA 1
ATOM 645 C C . SER A 1 83 ? 8.193 -4.791 -12.890 1.00 88.69 83 SER A C 1
ATOM 647 O O . SER A 1 83 ? 8.673 -5.763 -13.476 1.00 88.69 83 SER A O 1
ATOM 649 N N . GLY A 1 84 ? 7.501 -3.839 -13.530 1.00 84.44 84 GLY A N 1
ATOM 650 C CA . GLY A 1 84 ? 7.259 -3.853 -14.975 1.00 84.44 84 GLY A CA 1
ATOM 651 C C . GLY A 1 84 ? 8.552 -3.834 -15.800 1.00 84.44 84 GLY A C 1
ATOM 652 O O . GLY A 1 84 ? 8.636 -4.491 -16.836 1.00 84.44 84 GLY A O 1
ATOM 653 N N . PHE A 1 85 ? 9.600 -3.166 -15.309 1.00 84.38 85 PHE A N 1
ATOM 654 C CA . PHE A 1 85 ? 10.906 -3.137 -15.973 1.00 84.38 85 PHE A CA 1
ATOM 655 C C . PHE A 1 85 ? 11.746 -4.383 -15.701 1.00 84.38 85 PHE A C 1
ATOM 657 O O . PHE A 1 85 ? 12.598 -4.729 -16.515 1.00 84.38 85 PHE A O 1
ATOM 664 N N . ALA A 1 86 ? 11.518 -5.082 -14.586 1.00 85.88 86 ALA A N 1
ATOM 665 C CA . ALA A 1 86 ? 12.311 -6.255 -14.228 1.00 85.88 86 ALA A CA 1
ATOM 666 C C . ALA A 1 86 ? 12.235 -7.351 -15.306 1.00 85.88 86 ALA A C 1
ATOM 668 O O . ALA A 1 86 ? 13.259 -7.939 -15.651 1.00 85.88 86 ALA A O 1
ATOM 669 N N . ALA A 1 87 ? 11.049 -7.595 -15.876 1.00 81.19 87 ALA A N 1
ATOM 670 C CA . ALA A 1 87 ? 10.892 -8.514 -17.004 1.00 81.19 87 ALA A CA 1
ATOM 671 C C . ALA A 1 87 ? 11.601 -7.989 -18.263 1.00 81.19 87 ALA A C 1
ATOM 673 O O . ALA A 1 87 ? 12.392 -8.712 -18.862 1.00 81.19 87 ALA A O 1
ATOM 674 N N . ALA A 1 88 ? 11.411 -6.709 -18.601 1.00 80.62 88 ALA A N 1
ATOM 675 C CA . ALA A 1 88 ? 12.049 -6.094 -19.763 1.00 80.62 88 ALA A CA 1
ATOM 676 C C . ALA A 1 88 ? 13.587 -6.159 -19.711 1.00 80.62 88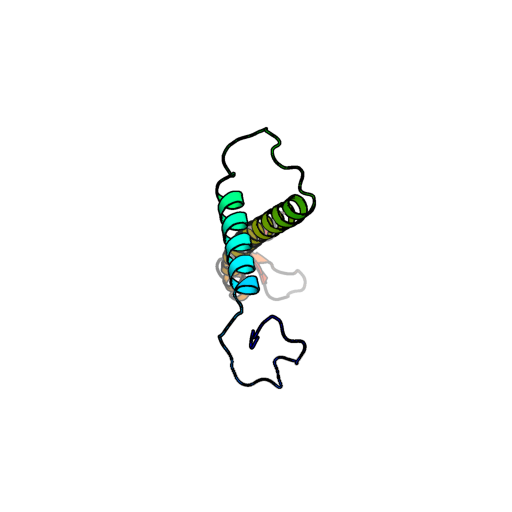 ALA A C 1
ATOM 678 O O . ALA A 1 88 ? 14.221 -6.424 -20.728 1.00 80.62 88 ALA A O 1
ATOM 679 N N . PHE A 1 89 ? 14.197 -5.971 -18.536 1.00 79.69 89 PHE A N 1
ATOM 680 C CA . PHE A 1 89 ? 15.648 -6.077 -18.375 1.00 79.69 89 PHE A CA 1
ATOM 681 C C . PHE A 1 89 ? 16.159 -7.517 -18.431 1.00 79.69 89 PHE A C 1
ATOM 683 O O . PHE A 1 89 ? 17.180 -7.755 -19.073 1.00 79.69 89 PHE A O 1
ATOM 690 N N . ARG A 1 90 ? 15.470 -8.476 -17.793 1.00 83.12 90 ARG A N 1
ATOM 691 C CA . ARG A 1 90 ? 15.858 -9.898 -17.856 1.00 83.12 90 ARG A CA 1
ATOM 692 C C . ARG A 1 90 ? 15.776 -10.455 -19.272 1.00 83.12 90 ARG A C 1
ATOM 694 O O . ARG A 1 90 ? 16.661 -11.196 -19.678 1.00 83.12 90 ARG A O 1
ATOM 701 N N . ASP A 1 91 ? 14.736 -10.072 -20.002 1.00 85.69 91 ASP A N 1
ATOM 702 C CA . ASP A 1 91 ? 14.442 -10.611 -21.328 1.00 85.69 91 ASP A CA 1
ATOM 703 C C . ASP A 1 91 ? 15.067 -9.756 -22.451 1.00 85.69 91 ASP A C 1
ATOM 705 O O . ASP A 1 91 ? 14.810 -9.988 -23.630 1.00 85.69 91 ASP A O 1
ATOM 709 N N . HIS A 1 92 ? 15.890 -8.757 -22.096 1.00 80.62 92 HIS A N 1
ATOM 710 C CA . HIS A 1 92 ? 16.537 -7.814 -23.020 1.00 80.62 92 HIS A CA 1
ATOM 711 C C . HIS A 1 92 ? 15.559 -7.132 -24.000 1.00 80.62 92 HIS A C 1
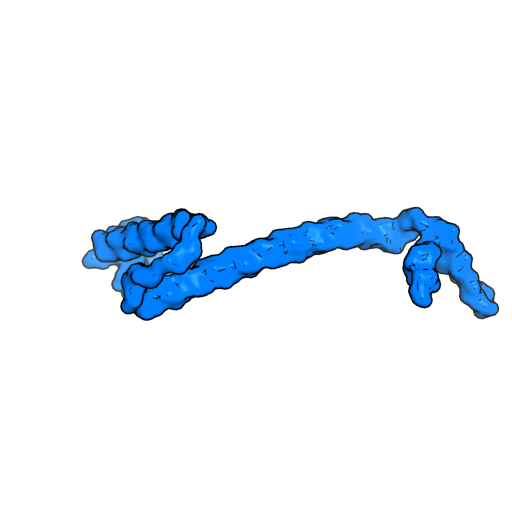ATOM 713 O O . HIS A 1 92 ? 15.881 -6.864 -25.159 1.00 80.62 92 HIS A O 1
ATOM 719 N N . ILE A 1 93 ? 14.350 -6.823 -23.531 1.00 79.31 93 ILE A N 1
ATOM 720 C CA . ILE A 1 93 ? 13.305 -6.177 -24.327 1.00 79.31 93 ILE A CA 1
ATOM 721 C C . ILE A 1 93 ? 13.616 -4.675 -24.427 1.00 79.31 93 ILE A C 1
ATOM 723 O O . ILE A 1 93 ? 14.003 -4.028 -23.451 1.00 79.31 93 ILE A O 1
ATOM 727 N N . HIS A 1 94 ? 13.437 -4.108 -25.622 1.00 78.62 94 HIS A N 1
ATOM 728 C CA . HIS A 1 94 ? 13.670 -2.689 -25.936 1.00 78.62 94 HIS A CA 1
ATOM 729 C C . HIS A 1 94 ? 15.127 -2.200 -25.825 1.00 78.62 94 HIS A C 1
ATOM 731 O O . HIS A 1 94 ? 15.345 -0.996 -25.710 1.00 78.62 94 HIS A O 1
ATOM 737 N N . THR A 1 95 ? 16.132 -3.082 -25.877 1.00 85.94 95 THR A N 1
ATOM 738 C CA . THR A 1 95 ? 17.533 -2.637 -25.978 1.00 85.94 95 THR A CA 1
ATOM 739 C C . THR A 1 95 ? 17.769 -1.953 -27.325 1.00 85.94 95 THR A C 1
ATOM 741 O O . THR A 1 95 ? 17.514 -2.543 -28.374 1.00 85.94 95 THR A O 1
ATOM 744 N N . ASP A 1 96 ? 18.255 -0.719 -27.303 1.00 86.88 96 ASP A N 1
ATOM 745 C CA . ASP A 1 96 ? 18.455 0.156 -28.465 1.00 86.88 96 ASP A CA 1
ATOM 746 C C . ASP A 1 96 ? 19.929 0.267 -28.889 1.00 86.88 96 ASP A C 1
ATOM 748 O O . ASP A 1 96 ? 20.243 0.871 -29.915 1.00 86.88 96 ASP A O 1
ATOM 752 N N . ILE A 1 97 ? 20.846 -0.341 -28.131 1.00 88.69 97 ILE A N 1
ATOM 753 C CA . ILE A 1 97 ? 22.273 -0.391 -28.449 1.00 88.69 97 ILE A CA 1
ATOM 754 C C . ILE A 1 97 ? 22.870 -1.762 -28.124 1.00 88.69 97 ILE A C 1
ATOM 756 O O . ILE A 1 97 ? 22.429 -2.473 -27.221 1.00 88.69 97 ILE A O 1
ATOM 760 N N . GLN A 1 98 ? 23.922 -2.119 -28.857 1.00 88.94 98 GLN A N 1
ATOM 761 C CA . GLN A 1 98 ? 24.820 -3.212 -28.509 1.00 88.94 98 GLN A CA 1
ATOM 762 C C . GLN A 1 98 ? 26.194 -2.653 -28.138 1.00 88.94 98 GLN A C 1
ATOM 764 O O . GLN A 1 98 ? 26.853 -1.999 -28.947 1.00 88.94 98 GLN A O 1
ATOM 769 N N . VAL A 1 99 ? 26.636 -2.918 -26.913 1.00 87.50 99 VAL A N 1
ATOM 770 C CA . VAL A 1 99 ? 27.950 -2.518 -26.405 1.00 87.50 99 VAL A CA 1
ATOM 771 C C . VAL A 1 99 ? 28.945 -3.631 -26.700 1.00 87.50 99 VAL A C 1
ATOM 773 O O . VAL A 1 99 ? 28.771 -4.758 -26.243 1.00 87.50 99 VAL A O 1
ATOM 776 N N . LYS A 1 100 ? 29.999 -3.329 -27.460 1.00 89.00 100 LYS A N 1
ATOM 777 C CA . LYS A 1 100 ? 31.044 -4.298 -27.812 1.00 89.00 100 LYS A CA 1
ATOM 778 C C . LYS A 1 100 ? 32.278 -4.097 -26.923 1.00 89.00 100 LYS A C 1
ATOM 780 O O . LYS A 1 100 ? 32.927 -3.057 -27.048 1.00 89.00 100 LYS A O 1
ATOM 785 N N . PRO A 1 101 ? 32.637 -5.050 -26.045 1.00 84.12 101 PRO A N 1
ATOM 786 C CA . PRO A 1 101 ? 33.855 -4.940 -25.248 1.00 84.12 101 PRO A CA 1
ATOM 787 C C . PRO A 1 101 ? 35.105 -5.138 -26.126 1.00 84.12 101 PRO A C 1
ATOM 789 O O . PRO A 1 101 ? 35.109 -5.964 -27.039 1.00 84.12 101 PRO A O 1
ATOM 792 N N . GLY A 1 102 ? 36.188 -4.406 -25.839 1.00 82.38 102 GLY A N 1
ATOM 793 C CA . GLY A 1 102 ? 37.402 -4.359 -26.676 1.00 82.38 102 GLY A CA 1
ATOM 794 C C . GLY A 1 102 ? 38.183 -5.675 -26.818 1.00 82.38 102 GLY A C 1
ATOM 795 O O . GLY A 1 102 ? 39.028 -5.790 -27.698 1.00 82.38 102 GLY A O 1
ATOM 796 N N . ASN A 1 103 ? 37.876 -6.691 -26.008 1.00 85.69 103 ASN A N 1
ATOM 797 C CA . ASN A 1 103 ? 38.624 -7.952 -25.943 1.00 85.69 103 ASN A CA 1
ATOM 798 C C . ASN A 1 103 ? 38.035 -9.058 -26.843 1.00 85.69 103 ASN A C 1
ATOM 800 O O . ASN A 1 103 ? 38.098 -10.231 -26.485 1.00 85.69 103 ASN A O 1
ATOM 804 N N . ASN A 1 104 ? 37.400 -8.706 -27.969 1.00 81.25 104 ASN A N 1
ATOM 805 C CA . ASN A 1 104 ? 36.639 -9.639 -28.821 1.00 81.25 104 ASN A CA 1
ATOM 806 C C . ASN A 1 104 ? 35.537 -10.426 -28.076 1.00 81.25 104 ASN A C 1
ATOM 808 O O . ASN A 1 104 ? 35.149 -11.515 -28.495 1.00 81.25 104 ASN A O 1
ATOM 812 N N . GLN A 1 105 ? 35.018 -9.876 -26.978 1.00 85.25 105 GLN A N 1
ATOM 813 C CA . GLN A 1 105 ? 33.895 -10.467 -26.252 1.00 85.25 105 GLN A CA 1
ATOM 814 C C . GLN A 1 105 ? 32.567 -10.248 -26.997 1.00 85.25 105 GLN A C 1
ATOM 816 O O . GLN A 1 105 ? 32.462 -9.311 -27.800 1.00 85.25 105 GLN A O 1
ATOM 821 N N . PRO A 1 106 ? 31.553 -11.101 -26.750 1.00 87.31 106 PRO A N 1
ATOM 822 C CA . PRO A 1 106 ? 30.239 -10.951 -27.362 1.00 87.31 106 PRO A CA 1
ATOM 823 C C . PRO A 1 106 ? 29.616 -9.594 -27.021 1.00 87.31 106 PRO A C 1
ATOM 825 O O . PRO A 1 106 ? 29.793 -9.065 -25.923 1.00 87.31 106 PRO A O 1
ATOM 828 N N . SER A 1 107 ? 28.888 -9.035 -27.988 1.00 88.19 107 SER A N 1
ATOM 829 C CA . SER A 1 107 ? 28.172 -7.775 -27.813 1.00 88.19 107 SER A CA 1
ATOM 830 C C . SER A 1 107 ? 27.091 -7.903 -26.740 1.00 88.19 107 SER A C 1
ATOM 832 O O . SER A 1 107 ? 26.324 -8.864 -26.735 1.00 88.19 107 SER A O 1
ATOM 834 N N . ILE A 1 108 ? 27.011 -6.909 -25.860 1.00 88.94 108 ILE A N 1
ATOM 835 C CA . ILE A 1 108 ? 26.059 -6.851 -24.752 1.00 88.94 108 ILE A CA 1
ATOM 836 C C . ILE A 1 108 ? 24.903 -5.928 -25.160 1.00 88.94 108 ILE A C 1
ATOM 838 O O . ILE A 1 108 ? 25.142 -4.740 -25.399 1.00 88.94 108 ILE A O 1
ATOM 842 N N . PRO A 1 109 ? 23.662 -6.428 -25.262 1.00 88.44 109 PRO A N 1
ATOM 843 C CA . PRO A 1 109 ? 22.506 -5.582 -25.525 1.00 88.44 109 PRO A CA 1
ATOM 844 C C . PRO A 1 109 ? 22.218 -4.708 -24.295 1.00 88.44 109 PRO A C 1
ATOM 846 O O . PRO A 1 109 ? 22.192 -5.194 -23.164 1.00 88.44 109 PRO A O 1
ATOM 849 N N . ALA A 1 110 ? 22.035 -3.407 -24.509 1.00 86.12 110 ALA A N 1
ATOM 850 C CA . ALA A 1 110 ? 21.838 -2.428 -23.444 1.00 86.12 110 ALA A CA 1
ATOM 851 C C . ALA A 1 110 ? 20.828 -1.346 -23.851 1.00 86.12 110 ALA A C 1
ATOM 853 O O . ALA A 1 110 ? 20.490 -1.197 -25.026 1.00 86.12 110 ALA A O 1
ATOM 854 N N . HIS A 1 111 ? 20.370 -0.576 -22.863 1.00 85.44 111 HIS A N 1
ATOM 855 C CA . HIS A 1 111 ? 19.541 0.609 -23.067 1.00 85.44 111 HIS A CA 1
ATOM 856 C C . HIS A 1 111 ? 20.416 1.866 -23.009 1.00 85.44 111 HIS A C 1
ATOM 858 O O . HIS A 1 111 ? 21.055 2.134 -21.988 1.00 85.44 111 HIS A O 1
ATOM 864 N N . ARG A 1 112 ? 20.431 2.683 -24.065 1.00 82.38 112 ARG A N 1
ATOM 865 C CA . ARG A 1 112 ? 21.221 3.922 -24.170 1.00 82.38 112 ARG A CA 1
ATOM 866 C C . ARG A 1 112 ? 20.930 4.877 -23.021 1.00 82.38 112 ARG A C 1
ATOM 868 O O . ARG A 1 112 ? 21.845 5.525 -22.522 1.00 82.38 112 ARG A O 1
ATOM 875 N N . ALA A 1 113 ? 19.677 4.920 -22.573 1.00 80.38 113 ALA A N 1
ATOM 876 C CA . ALA A 1 113 ? 19.243 5.720 -21.432 1.00 80.38 113 ALA A CA 1
ATOM 877 C C . ALA A 1 113 ? 19.997 5.395 -20.125 1.00 80.38 113 ALA A C 1
ATOM 879 O O . ALA A 1 113 ? 20.125 6.270 -19.277 1.00 80.38 113 ALA A O 1
ATOM 880 N N . LEU A 1 114 ? 20.515 4.172 -19.964 1.00 78.88 114 LEU A N 1
ATOM 881 C CA . LEU A 1 114 ? 21.292 3.766 -18.786 1.00 78.88 114 LEU A CA 1
ATOM 882 C C . LEU A 1 114 ? 22.793 4.066 -18.919 1.00 78.88 114 LEU A C 1
ATOM 884 O O . LEU A 1 114 ? 23.483 4.148 -17.907 1.00 78.88 114 LEU A O 1
ATOM 888 N N . LEU A 1 115 ? 23.302 4.212 -20.147 1.00 79.00 115 LEU A N 1
ATOM 889 C CA . LEU A 1 115 ? 24.727 4.439 -20.424 1.00 79.00 115 LEU A CA 1
ATOM 890 C C . LEU A 1 115 ? 25.111 5.922 -20.444 1.00 79.00 115 LEU A C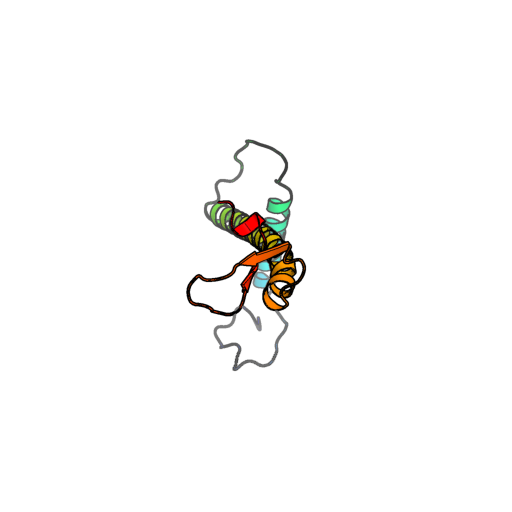 1
ATOM 892 O O . LEU A 1 115 ? 26.278 6.254 -20.265 1.00 79.00 115 LEU A O 1
ATOM 896 N N . VAL A 1 116 ? 24.148 6.812 -20.689 1.00 65.56 116 VAL A N 1
ATOM 897 C CA . VAL A 1 116 ? 24.361 8.262 -20.669 1.00 65.56 116 VAL A CA 1
ATOM 898 C C . VAL A 1 116 ? 24.047 8.771 -19.263 1.00 65.56 116 VAL A C 1
ATOM 900 O O . VAL A 1 116 ? 22.948 9.261 -19.002 1.00 65.56 116 VAL A O 1
ATOM 903 N N . ARG A 1 117 ? 25.000 8.614 -18.344 1.00 49.00 117 ARG A N 1
ATOM 904 C CA . ARG A 1 117 ? 24.990 9.271 -17.035 1.00 49.00 117 ARG A CA 1
ATOM 905 C C . ARG A 1 117 ? 26.341 9.910 -16.759 1.00 49.00 117 ARG A C 1
ATOM 907 O O . ARG A 1 117 ? 27.358 9.284 -17.124 1.00 49.00 117 ARG A O 1
#

Organism: NCBI:txid2727404

InterPro domains:
  IPR044784 BTB/POZ domain containing protein At1g01640-like [PTHR47274] (14-116)

Secondary structure (DSSP, 8-state):
---SSS--S-GGGS-------HHHHHHHHHHHHHHHHHHHTTT---------HHHHHHHHHHHHHHHHHHHHHHHHHHHHHHHHHHHHHHTTTT--EEE--TTTPPPEEE-HHHH--

Foldseek 3Di:
DPAPPPDPDDPVVDDDDPDHDPVVVVVVVVVVVLVVVLVVVVDDDDDDDDPDPVSVVVSVVVVVVVVVVVVVVVVVVVCVVVVVCVVCVVVVNPQPDWCQDPPRDDTDGHHVVVVPD